Protein AF-A0A945P8B3-F1 (afdb_monomer)

Foldseek 3Di:
DDDDDDDPPPPPDPVVVVVVVVVVVLVVCCLVQVLVSLLVVLVVLLVVLVVLVVVLVVCVVVVNNVVRVVSVVSSVVSNVVSVVSNVVSVVSVVVSVVVVVVVVVVVVVVVVVVPDDCPPPPPVVVVVVVVVPDPVVVVVVVVVVVVVD

Structure (mmCIF, N/CA/C/O backbone):
data_AF-A0A945P8B3-F1
#
_entry.id   AF-A0A945P8B3-F1
#
loop_
_atom_site.group_PDB
_atom_site.id
_atom_site.type_symbol
_atom_site.label_atom_id
_atom_site.label_alt_id
_atom_site.label_comp_id
_atom_site.label_asym_id
_atom_site.label_entity_id
_atom_site.label_seq_id
_atom_site.pdbx_PDB_ins_code
_atom_site.Cartn_x
_atom_site.Cartn_y
_atom_site.Cartn_z
_atom_site.occupancy
_atom_site.B_iso_or_equiv
_atom_site.auth_seq_id
_atom_site.auth_comp_id
_atom_site.auth_asym_id
_atom_site.auth_atom_id
_atom_site.pdbx_PDB_model_n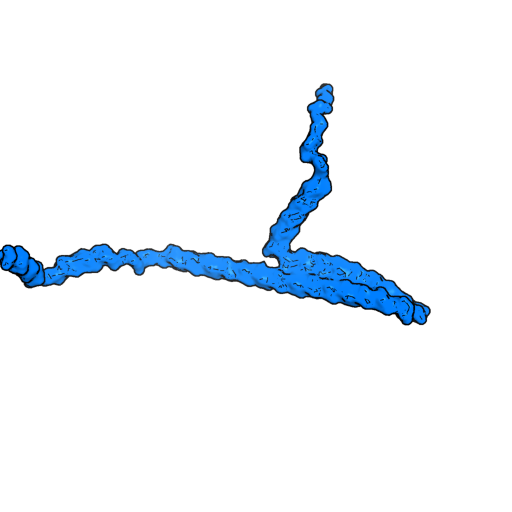um
ATOM 1 N N . THR A 1 1 ? -20.971 48.361 -0.307 1.00 46.47 1 THR A N 1
ATOM 2 C CA . THR A 1 1 ? -19.807 47.497 -0.592 1.00 46.47 1 THR A CA 1
ATOM 3 C C . THR A 1 1 ? -18.771 47.702 0.490 1.00 46.47 1 THR A C 1
ATOM 5 O O . THR A 1 1 ? -18.132 48.741 0.494 1.00 46.47 1 THR A O 1
ATOM 8 N N . ASN A 1 2 ? -18.682 46.798 1.469 1.00 43.25 2 ASN A N 1
ATOM 9 C CA . ASN A 1 2 ? -17.777 46.966 2.613 1.00 43.25 2 ASN A CA 1
ATOM 10 C C . ASN A 1 2 ? -16.413 46.304 2.300 1.00 43.25 2 ASN A C 1
ATOM 12 O O . ASN A 1 2 ? -16.415 45.148 1.864 1.00 43.25 2 ASN A O 1
ATOM 16 N N . PRO A 1 3 ? -15.268 46.992 2.464 1.00 58.81 3 PRO A N 1
ATOM 17 C CA . PRO A 1 3 ? -13.950 46.460 2.124 1.00 58.81 3 PRO A CA 1
ATOM 18 C C . PRO A 1 3 ? -13.426 45.513 3.216 1.00 58.81 3 PRO A C 1
ATOM 20 O O . PRO A 1 3 ? -13.601 45.752 4.409 1.00 58.81 3 PRO A O 1
ATOM 23 N N . LYS A 1 4 ? -12.792 44.407 2.807 1.00 54.59 4 LYS A N 1
ATOM 24 C CA . LYS A 1 4 ? -12.286 43.364 3.713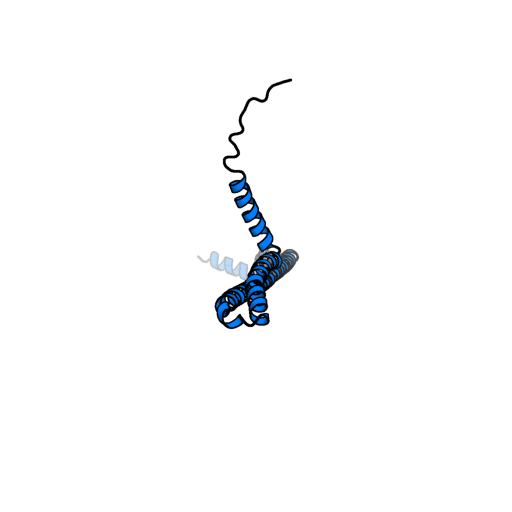 1.00 54.59 4 LYS A CA 1
ATOM 25 C C . LYS A 1 4 ? -11.043 43.839 4.474 1.00 54.59 4 LYS A C 1
ATOM 27 O O . LYS A 1 4 ? -9.948 43.870 3.922 1.00 54.59 4 LYS A O 1
ATOM 32 N N . THR A 1 5 ? -11.205 44.122 5.760 1.00 61.97 5 THR A N 1
ATOM 33 C CA . THR A 1 5 ? -10.132 44.370 6.729 1.00 61.97 5 THR A CA 1
ATOM 34 C C . THR A 1 5 ? -9.952 43.143 7.621 1.00 61.97 5 THR A C 1
ATOM 36 O O . THR A 1 5 ? -10.804 42.869 8.461 1.00 61.97 5 THR A O 1
ATOM 39 N N . ARG A 1 6 ? -8.859 42.391 7.410 1.00 62.84 6 ARG A N 1
ATOM 40 C CA . ARG A 1 6 ? -8.072 41.631 8.413 1.00 62.84 6 ARG A CA 1
ATOM 41 C C . ARG A 1 6 ? -7.349 40.468 7.736 1.00 62.84 6 ARG A C 1
ATOM 43 O O . ARG A 1 6 ? -7.960 39.482 7.330 1.00 62.84 6 ARG A O 1
ATOM 50 N N . GLU A 1 7 ? -6.029 40.578 7.652 1.00 55.62 7 GLU A N 1
ATOM 51 C CA . GLU A 1 7 ? -5.173 39.484 7.208 1.00 55.62 7 GLU A CA 1
ATOM 52 C C . GLU A 1 7 ? -5.248 38.312 8.197 1.00 55.62 7 GLU A C 1
ATOM 54 O O . GLU A 1 7 ? -4.960 38.438 9.392 1.00 55.62 7 GLU A O 1
ATOM 59 N N . SER A 1 8 ? -5.681 37.158 7.689 1.00 60.50 8 SER A N 1
ATOM 60 C CA . SER A 1 8 ? -5.791 35.906 8.431 1.00 60.50 8 SER A CA 1
ATOM 61 C C . SER A 1 8 ? -4.399 35.342 8.726 1.00 60.50 8 SER A C 1
ATOM 63 O O . SER A 1 8 ? -3.834 34.586 7.939 1.00 60.50 8 SER A O 1
ATOM 65 N N . ARG A 1 9 ? -3.869 35.655 9.909 1.00 61.69 9 ARG A N 1
ATOM 66 C CA . ARG A 1 9 ? -2.622 35.087 10.453 1.00 61.69 9 ARG A CA 1
ATOM 67 C C . ARG A 1 9 ? -2.778 33.663 11.026 1.00 61.69 9 ARG A C 1
ATOM 69 O O . ARG A 1 9 ? -2.023 33.287 11.914 1.00 61.69 9 ARG A O 1
ATOM 76 N N . LEU A 1 10 ? -3.758 32.875 10.564 1.00 64.81 10 LEU A N 1
ATOM 77 C CA . LEU A 1 10 ? -4.023 31.521 11.088 1.00 64.81 10 LEU A CA 1
ATOM 78 C C . LEU A 1 10 ? -3.397 30.383 10.259 1.00 64.81 10 LEU A C 1
ATOM 80 O O . LEU A 1 10 ? -3.404 29.234 10.688 1.00 64.81 10 LEU A O 1
ATOM 84 N N . PHE A 1 11 ? -2.798 30.674 9.102 1.00 49.03 11 PHE A N 1
ATOM 85 C CA . PHE A 1 11 ? -2.195 29.651 8.241 1.00 49.03 11 PHE A CA 1
ATOM 86 C C . PHE A 1 11 ? -0.693 29.863 8.084 1.00 49.03 11 PHE A C 1
ATOM 88 O O . PHE A 1 11 ? -0.203 30.161 7.002 1.00 49.03 11 PHE A O 1
ATOM 95 N N . THR A 1 12 ? 0.068 29.665 9.158 1.00 60.22 12 THR A N 1
ATOM 96 C CA . THR A 1 12 ? 1.539 29.741 9.089 1.00 60.22 12 THR A CA 1
ATOM 97 C C . THR A 1 12 ? 2.155 28.562 8.310 1.00 60.22 12 THR A C 1
ATOM 99 O O . THR A 1 12 ? 3.363 28.509 8.124 1.00 60.22 12 THR A O 1
ATOM 102 N N . SER A 1 13 ? 1.359 27.601 7.821 1.00 66.12 13 SER A N 1
ATOM 103 C CA . SER A 1 13 ? 1.716 26.707 6.700 1.00 66.12 13 SER A CA 1
ATOM 104 C C . SER A 1 13 ? 0.582 25.719 6.397 1.00 66.12 13 SER A C 1
ATOM 106 O O . SER A 1 13 ? 0.431 24.703 7.074 1.00 66.12 13 SER A O 1
ATOM 108 N N . ILE A 1 14 ? -0.175 25.971 5.324 1.00 76.12 14 ILE A N 1
ATOM 109 C CA . ILE A 1 14 ? -1.084 24.984 4.709 1.00 76.12 14 ILE A CA 1
ATOM 110 C C . ILE A 1 14 ? -0.418 23.599 4.528 1.00 76.12 14 ILE A C 1
ATOM 112 O O . ILE A 1 14 ? -1.023 22.611 4.946 1.00 76.12 14 ILE A O 1
ATOM 116 N N . PRO A 1 15 ? 0.826 23.474 4.011 1.00 75.12 15 PRO A N 1
ATOM 117 C CA . PRO A 1 15 ? 1.445 22.157 3.826 1.00 75.12 15 PRO A CA 1
ATOM 118 C C . PRO A 1 15 ? 1.649 21.385 5.138 1.00 75.12 15 PRO A C 1
ATOM 120 O O . PRO A 1 15 ? 1.387 20.186 5.192 1.00 75.12 15 PRO A O 1
ATOM 123 N N . LYS A 1 16 ? 2.021 22.069 6.227 1.00 77.88 16 LYS A N 1
ATOM 124 C CA . LYS A 1 16 ? 2.248 21.437 7.538 1.00 77.88 16 LYS A CA 1
ATOM 125 C C . LYS A 1 16 ? 0.950 20.970 8.199 1.00 77.88 16 LYS A C 1
ATOM 127 O O . LYS A 1 16 ? 0.938 19.986 8.939 1.00 77.88 16 LYS A O 1
ATOM 132 N N . PHE A 1 17 ? -0.154 21.667 7.933 1.00 77.56 17 PHE A N 1
ATOM 133 C CA . PHE A 1 17 ? -1.483 21.248 8.374 1.00 77.56 17 PHE A CA 1
ATOM 134 C C . PHE A 1 17 ? -1.967 20.001 7.618 1.00 77.56 17 PHE A C 1
ATOM 136 O O . PHE A 1 17 ? -2.489 19.067 8.235 1.00 77.56 17 PHE A O 1
ATOM 143 N N . ILE A 1 18 ? -1.740 19.957 6.301 1.00 82.50 18 ILE A N 1
ATOM 144 C CA . ILE A 1 18 ? -2.081 18.800 5.464 1.00 82.50 18 ILE A CA 1
ATOM 145 C C . ILE A 1 18 ? -1.273 17.572 5.900 1.00 82.50 18 ILE A C 1
ATOM 147 O O . ILE A 1 18 ? -1.862 16.519 6.116 1.00 82.50 18 ILE A O 1
ATOM 151 N N . GLU A 1 19 ? 0.035 17.705 6.128 1.00 85.75 19 GLU A N 1
ATOM 152 C CA . GLU A 1 19 ? 0.908 16.603 6.564 1.00 85.75 19 GLU A CA 1
ATOM 153 C C . GLU A 1 19 ? 0.419 15.929 7.861 1.00 85.75 19 GLU A C 1
ATOM 155 O O . GLU A 1 19 ? 0.274 14.705 7.931 1.00 85.75 19 GLU A O 1
ATOM 160 N N . ARG A 1 20 ? 0.093 16.724 8.887 1.00 83.25 20 ARG A N 1
ATOM 161 C CA . ARG A 1 20 ? -0.425 16.216 10.172 1.00 83.25 20 ARG A CA 1
ATOM 162 C C . ARG A 1 20 ? -1.797 15.550 10.041 1.00 83.25 20 ARG A C 1
ATOM 164 O O . ARG A 1 20 ? -2.077 14.550 10.703 1.00 83.25 20 ARG A O 1
ATOM 171 N N . SER A 1 21 ? -2.654 16.094 9.183 1.00 85.12 21 SER A N 1
ATOM 172 C CA . SER A 1 21 ? -3.999 15.556 8.958 1.00 85.12 21 SER A CA 1
ATOM 173 C C . SER A 1 21 ? -3.942 14.243 8.173 1.00 85.12 21 SER A C 1
ATOM 175 O O . SER A 1 21 ? -4.578 13.260 8.555 1.00 85.12 21 SER A O 1
ATOM 177 N N . VAL A 1 22 ? -3.113 14.192 7.126 1.00 85.56 22 VAL A N 1
ATOM 178 C CA . VAL A 1 22 ? -2.889 13.002 6.295 1.00 85.56 22 VAL A CA 1
ATOM 179 C C . VAL A 1 22 ? -2.271 11.871 7.109 1.00 85.56 22 VAL A C 1
ATOM 181 O O . VAL A 1 22 ? -2.757 10.748 7.029 1.00 85.56 22 VAL A O 1
ATOM 184 N N . THR A 1 23 ? -1.258 12.144 7.935 1.00 84.31 23 THR A N 1
ATOM 185 C CA . THR A 1 23 ? -0.642 11.119 8.799 1.00 84.31 23 THR A CA 1
ATOM 186 C C . THR A 1 23 ? -1.633 10.546 9.813 1.00 84.31 23 THR A C 1
ATOM 188 O O . THR A 1 23 ? -1.669 9.332 10.016 1.00 84.31 23 THR A O 1
ATOM 191 N N . THR A 1 24 ? -2.495 11.385 10.396 1.00 83.81 24 THR A N 1
ATOM 192 C CA . THR A 1 24 ? -3.558 10.937 11.313 1.00 83.81 24 THR A CA 1
ATOM 193 C C . THR A 1 24 ? -4.578 10.045 10.600 1.00 83.81 24 THR A C 1
ATOM 195 O O . THR A 1 24 ? -4.927 8.975 11.104 1.00 83.81 24 THR A O 1
ATOM 198 N N . LEU A 1 25 ? -5.011 10.443 9.399 1.00 82.38 25 LEU A N 1
ATOM 199 C CA . LEU A 1 25 ? -5.939 9.665 8.581 1.00 82.38 25 LE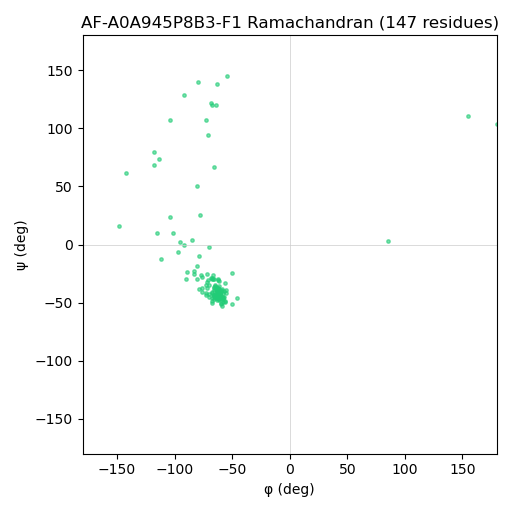U A CA 1
ATOM 200 C C . LEU A 1 25 ? -5.328 8.324 8.154 1.00 82.38 25 LEU A C 1
ATOM 202 O O . LEU A 1 25 ? -5.975 7.289 8.293 1.00 82.38 25 LEU A O 1
ATOM 206 N N . LEU A 1 26 ? -4.072 8.329 7.696 1.00 82.12 26 LEU A N 1
ATOM 207 C CA . LEU A 1 26 ? -3.320 7.123 7.339 1.00 82.12 26 LEU A CA 1
ATOM 208 C C . LEU A 1 26 ? -3.211 6.166 8.521 1.00 82.12 26 LEU A C 1
ATOM 210 O O . LEU A 1 26 ? -3.404 4.969 8.342 1.00 82.12 26 LEU A O 1
ATOM 214 N N . ARG A 1 27 ? -2.952 6.678 9.728 1.00 82.06 27 ARG A N 1
ATOM 215 C CA . ARG A 1 27 ? -2.842 5.859 10.940 1.00 82.06 27 ARG A CA 1
ATOM 216 C C . ARG A 1 27 ? -4.165 5.191 11.306 1.00 82.06 27 ARG A C 1
ATOM 218 O O . ARG A 1 27 ? -4.178 3.993 11.580 1.00 82.06 27 ARG A O 1
ATOM 225 N N . MET A 1 28 ? -5.272 5.937 11.269 1.00 82.44 28 MET A N 1
ATOM 226 C CA . MET A 1 28 ? -6.605 5.357 11.465 1.00 82.44 28 MET A CA 1
ATOM 227 C C . MET A 1 28 ? -6.922 4.329 10.378 1.00 82.44 28 MET A C 1
ATOM 229 O O . MET A 1 28 ? -7.335 3.213 10.681 1.00 82.44 28 MET A O 1
ATOM 233 N N . TYR A 1 29 ? -6.689 4.665 9.111 1.00 79.12 29 TYR A N 1
ATOM 234 C CA . TYR A 1 29 ? -7.012 3.776 8.001 1.00 79.12 29 TYR A CA 1
ATOM 235 C C . TYR A 1 29 ? -6.161 2.499 8.010 1.00 79.12 29 TYR A C 1
ATOM 237 O O . TYR A 1 29 ? -6.694 1.415 7.791 1.00 79.12 29 TYR A O 1
ATOM 245 N N . ALA A 1 30 ? -4.874 2.594 8.353 1.00 79.81 30 ALA A N 1
ATOM 246 C CA . ALA A 1 30 ? -3.996 1.443 8.550 1.00 79.81 30 ALA A CA 1
ATOM 247 C C . ALA A 1 30 ? -4.474 0.530 9.688 1.00 79.81 30 ALA A C 1
ATOM 249 O O . ALA A 1 30 ? -4.289 -0.678 9.612 1.00 79.81 30 ALA A O 1
ATOM 250 N N . MET A 1 31 ? -5.127 1.075 10.717 1.00 77.06 31 MET A N 1
ATOM 251 C CA . MET A 1 31 ? -5.682 0.271 11.806 1.00 77.06 31 MET A CA 1
ATOM 252 C C . MET A 1 31 ? -6.934 -0.515 11.386 1.00 77.06 31 MET A C 1
ATOM 254 O O . MET A 1 31 ? -7.120 -1.644 11.836 1.00 77.06 31 MET A O 1
ATOM 258 N N . TYR A 1 32 ? -7.771 0.049 10.509 1.00 76.00 32 TYR A N 1
ATOM 259 C CA . TYR A 1 32 ? -9.005 -0.599 10.041 1.00 76.00 32 TYR A CA 1
ATOM 260 C C . TYR A 1 32 ? -8.824 -1.455 8.780 1.00 76.00 32 TYR A C 1
ATOM 262 O O . TYR A 1 32 ? -9.565 -2.415 8.577 1.00 76.00 32 TYR A O 1
ATOM 270 N N . ARG A 1 33 ? -7.879 -1.103 7.904 1.00 82.56 33 ARG A N 1
ATOM 271 C CA . ARG A 1 33 ? -7.612 -1.767 6.616 1.00 82.56 33 ARG A CA 1
ATOM 272 C C . ARG A 1 33 ? -6.100 -1.812 6.337 1.00 82.56 33 ARG A C 1
ATOM 274 O O . ARG A 1 33 ? -5.653 -1.245 5.334 1.00 82.56 33 ARG A O 1
ATOM 281 N N . PRO A 1 34 ? -5.309 -2.486 7.193 1.00 83.31 34 PRO A N 1
ATOM 282 C CA . PRO A 1 34 ? -3.852 -2.550 7.059 1.00 83.31 34 PRO A CA 1
ATOM 283 C C . PRO A 1 34 ? -3.416 -3.071 5.688 1.00 83.31 34 PRO A C 1
ATOM 285 O O . PRO A 1 34 ? -2.547 -2.456 5.069 1.00 83.31 34 PRO A O 1
ATOM 288 N N . LEU A 1 35 ? -4.080 -4.111 5.158 1.00 86.38 35 LEU A N 1
ATOM 289 C CA . LEU A 1 35 ? -3.755 -4.689 3.852 1.00 86.38 35 LEU A CA 1
ATOM 290 C C . LEU A 1 35 ? -3.659 -3.616 2.767 1.00 86.38 35 LEU A C 1
ATOM 292 O O . LEU A 1 35 ? -2.649 -3.514 2.086 1.00 86.38 35 LEU A O 1
ATOM 296 N N . ARG A 1 36 ? -4.672 -2.751 2.640 1.00 87.75 36 ARG A N 1
ATOM 297 C CA . ARG A 1 36 ? -4.723 -1.750 1.563 1.00 87.75 36 ARG A CA 1
ATOM 298 C C . ARG A 1 36 ? -3.569 -0.755 1.624 1.00 87.75 36 ARG A C 1
ATOM 300 O O . ARG A 1 36 ? -3.073 -0.373 0.574 1.00 87.75 36 ARG A O 1
ATOM 307 N N . VAL A 1 37 ? -3.146 -0.339 2.818 1.00 87.50 37 VAL A N 1
ATOM 308 C CA . VAL A 1 37 ? -2.055 0.637 2.979 1.00 87.50 37 VAL A CA 1
ATOM 309 C C . VAL A 1 37 ? -0.729 0.032 2.535 1.00 87.50 37 VAL A C 1
ATOM 311 O O . VAL A 1 37 ? -0.032 0.608 1.700 1.00 87.50 37 VAL A O 1
ATOM 314 N N . PHE A 1 38 ? -0.407 -1.155 3.043 1.00 88.94 38 PHE A N 1
ATOM 315 C CA . PHE A 1 38 ? 0.834 -1.842 2.702 1.00 88.94 38 PHE A CA 1
ATOM 316 C C . PHE A 1 38 ? 0.847 -2.347 1.256 1.00 88.94 38 PHE A C 1
ATOM 318 O O . PHE A 1 38 ? 1.889 -2.266 0.614 1.00 88.94 38 PHE A O 1
ATOM 325 N N . LEU A 1 39 ? -0.298 -2.779 0.710 1.00 90.56 39 LEU A N 1
ATOM 326 C CA . LEU A 1 39 ? -0.436 -3.091 -0.717 1.00 90.56 39 LEU A CA 1
ATOM 327 C C . LEU A 1 39 ? -0.082 -1.875 -1.578 1.00 90.56 39 LEU A C 1
ATOM 329 O O . LEU A 1 39 ? 0.644 -2.016 -2.553 1.00 90.56 39 LEU A O 1
ATOM 333 N N . LEU A 1 40 ? -0.571 -0.682 -1.227 1.00 91.62 40 LEU A N 1
ATOM 334 C CA . LEU A 1 40 ? -0.345 0.531 -2.018 1.00 91.62 40 LEU A CA 1
ATOM 335 C C . LEU A 1 40 ? 1.136 0.936 -2.004 1.00 91.62 40 LEU A C 1
ATOM 337 O O . LEU A 1 40 ? 1.704 1.235 -3.052 1.00 91.62 40 LEU A O 1
ATOM 341 N N . ILE A 1 41 ? 1.776 0.873 -0.833 1.00 90.94 41 ILE A N 1
ATOM 342 C CA . ILE A 1 41 ? 3.209 1.164 -0.672 1.00 90.94 41 ILE A CA 1
ATOM 343 C C . ILE A 1 41 ? 4.064 0.104 -1.382 1.00 90.94 41 ILE A C 1
ATOM 345 O O . ILE A 1 41 ? 4.958 0.451 -2.152 1.00 90.94 41 ILE A O 1
ATOM 349 N N . GLY A 1 42 ? 3.772 -1.181 -1.164 1.00 93.25 42 GLY A N 1
ATOM 350 C CA . GLY A 1 42 ? 4.483 -2.296 -1.790 1.00 93.25 42 GLY A CA 1
ATOM 351 C C . GLY A 1 42 ? 4.353 -2.283 -3.311 1.00 93.25 42 GLY A C 1
ATOM 352 O O . GLY A 1 42 ? 5.341 -2.507 -4.014 1.00 93.25 42 GLY A O 1
ATOM 353 N N . LEU A 1 43 ? 3.168 -1.946 -3.830 1.00 94.31 43 LEU A N 1
ATOM 354 C CA . LEU A 1 43 ? 2.925 -1.787 -5.262 1.00 94.31 43 LEU A CA 1
ATOM 355 C C . LEU A 1 43 ? 3.719 -0.610 -5.826 1.00 94.31 43 LEU A C 1
ATOM 357 O O . LEU A 1 43 ? 4.394 -0.776 -6.837 1.00 94.31 43 LEU A O 1
ATOM 361 N N . ALA A 1 44 ? 3.692 0.550 -5.164 1.00 94.75 44 ALA A N 1
ATOM 362 C CA . ALA A 1 44 ? 4.471 1.712 -5.584 1.00 94.75 44 ALA A CA 1
ATOM 363 C C . ALA A 1 44 ? 5.974 1.389 -5.636 1.00 94.75 44 ALA A C 1
ATOM 365 O O . ALA A 1 44 ? 6.623 1.646 -6.648 1.00 94.75 44 ALA A O 1
ATOM 366 N N . MET A 1 45 ? 6.517 0.748 -4.596 1.00 92.88 45 MET A N 1
ATOM 367 C CA . MET A 1 45 ? 7.914 0.297 -4.577 1.00 92.88 45 MET A CA 1
ATOM 368 C C . MET A 1 45 ? 8.223 -0.724 -5.669 1.00 92.88 45 MET A C 1
ATOM 370 O O . MET A 1 45 ? 9.262 -0.622 -6.317 1.00 92.88 45 MET A O 1
ATOM 374 N N . SER A 1 46 ? 7.322 -1.678 -5.909 1.00 94.00 46 SER A N 1
ATOM 375 C CA . SER A 1 46 ? 7.514 -2.694 -6.946 1.00 94.00 46 SER A CA 1
ATOM 376 C C . SER A 1 46 ? 7.522 -2.069 -8.341 1.00 94.00 46 SER A C 1
ATOM 378 O O . SER A 1 46 ? 8.404 -2.370 -9.138 1.00 94.00 46 SER A O 1
ATOM 380 N N . LEU A 1 47 ? 6.605 -1.137 -8.621 1.00 95.50 47 LEU A N 1
ATOM 381 C CA . LEU A 1 47 ? 6.571 -0.391 -9.883 1.00 95.50 47 LEU A CA 1
ATOM 382 C C . LEU A 1 47 ? 7.853 0.423 -10.101 1.00 95.50 47 LEU A C 1
ATOM 384 O O . LEU A 1 47 ? 8.406 0.410 -11.200 1.00 95.50 47 LEU A O 1
ATOM 388 N N . ILE A 1 48 ? 8.367 1.073 -9.053 1.00 95.31 48 ILE A N 1
ATOM 389 C CA . ILE A 1 48 ? 9.654 1.783 -9.116 1.00 95.31 48 ILE A CA 1
ATOM 390 C C . ILE A 1 48 ? 10.805 0.795 -9.364 1.00 95.31 48 ILE A C 1
ATOM 392 O O . ILE A 1 48 ? 11.697 1.091 -10.156 1.00 95.31 48 ILE A O 1
ATOM 396 N N . GLY A 1 49 ? 10.775 -0.392 -8.749 1.00 92.94 49 GLY A N 1
ATOM 397 C CA . GLY A 1 49 ? 11.764 -1.457 -8.952 1.00 92.94 49 GLY A CA 1
ATOM 398 C C . GLY A 1 49 ? 11.753 -2.059 -10.360 1.00 92.94 49 GLY A C 1
ATOM 399 O O . GLY A 1 49 ? 12.805 -2.446 -10.868 1.00 92.94 49 GLY A O 1
ATOM 400 N N . PHE A 1 50 ? 10.602 -2.069 -11.034 1.00 94.12 50 PHE A N 1
ATOM 401 C CA . PHE A 1 50 ? 10.503 -2.512 -12.426 1.00 94.12 50 PHE A CA 1
ATOM 402 C C . PHE A 1 50 ? 11.207 -1.572 -13.411 1.00 94.12 50 PHE A C 1
ATOM 404 O O . PHE A 1 50 ? 11.700 -2.045 -14.433 1.00 94.12 50 PHE A O 1
ATOM 411 N N . ALA A 1 51 ? 11.316 -0.272 -13.122 1.00 94.06 51 ALA A N 1
ATOM 412 C CA . ALA A 1 51 ? 11.960 0.688 -14.023 1.00 94.06 51 ALA A CA 1
ATOM 413 C C . ALA A 1 51 ? 13.437 0.349 -14.353 1.00 94.06 51 ALA A C 1
ATOM 415 O O . ALA A 1 51 ? 13.772 0.249 -15.538 1.00 94.06 51 ALA A O 1
ATOM 416 N N . PRO A 1 52 ? 14.340 0.122 -13.375 1.00 91.88 52 PRO A N 1
ATOM 417 C CA . PRO A 1 52 ? 15.721 -0.265 -13.666 1.00 91.88 52 PRO A CA 1
ATOM 418 C C . PRO A 1 52 ? 15.838 -1.670 -14.278 1.00 91.88 52 PRO A C 1
ATOM 420 O O . PRO A 1 52 ? 16.733 -1.891 -15.091 1.00 91.88 52 PRO A O 1
ATOM 423 N N . ILE A 1 53 ? 14.920 -2.593 -13.965 1.00 91.44 53 ILE A N 1
ATOM 424 C CA . ILE A 1 53 ? 14.875 -3.928 -14.590 1.00 91.44 53 ILE A CA 1
ATOM 425 C C . ILE A 1 53 ? 14.497 -3.817 -16.068 1.00 91.44 53 ILE A C 1
ATOM 427 O O . ILE A 1 53 ? 15.155 -4.415 -16.914 1.00 91.44 53 ILE A O 1
ATOM 431 N N . GLY A 1 54 ? 13.474 -3.024 -16.396 1.00 91.94 54 GLY A N 1
ATOM 432 C CA . GLY A 1 54 ? 13.065 -2.777 -17.778 1.00 91.94 54 GLY A CA 1
ATOM 433 C C . GLY A 1 54 ? 14.181 -2.120 -18.588 1.00 91.94 54 GLY A C 1
ATOM 434 O O . GLY A 1 54 ? 14.461 -2.543 -19.709 1.00 91.94 54 GLY A O 1
ATOM 435 N N . ARG A 1 55 ? 14.891 -1.156 -17.984 1.00 90.31 55 ARG A N 1
ATOM 436 C CA . ARG A 1 55 ? 16.100 -0.571 -18.579 1.00 90.31 55 ARG A CA 1
ATOM 437 C C . ARG A 1 55 ? 17.165 -1.637 -18.855 1.00 90.31 55 ARG A C 1
ATOM 439 O O . ARG A 1 55 ? 17.692 -1.671 -19.961 1.00 90.31 55 ARG A O 1
ATOM 446 N N . PHE A 1 56 ? 17.485 -2.492 -17.881 1.00 90.75 56 PHE A N 1
ATOM 447 C CA . PHE A 1 56 ? 18.447 -3.582 -18.074 1.00 90.75 56 PHE A CA 1
ATOM 448 C C . PHE A 1 56 ? 18.033 -4.504 -19.224 1.00 90.75 56 PHE A C 1
ATOM 450 O O . PHE A 1 56 ? 18.859 -4.838 -20.069 1.00 90.75 56 PHE A O 1
ATOM 457 N N . LEU A 1 57 ? 16.752 -4.877 -19.279 1.00 88.94 57 LEU A N 1
ATOM 458 C CA . LEU A 1 57 ? 16.227 -5.792 -20.286 1.00 88.94 57 LEU A CA 1
ATOM 459 C C . LEU A 1 57 ? 16.364 -5.217 -21.702 1.00 88.94 57 LEU A C 1
ATOM 461 O O . LEU A 1 57 ? 16.753 -5.940 -22.614 1.00 88.94 57 LEU A O 1
ATOM 465 N N . PHE A 1 58 ? 16.140 -3.910 -21.866 1.00 91.19 58 PHE A N 1
ATOM 466 C CA . PHE A 1 58 ? 16.380 -3.214 -23.131 1.00 91.19 58 PHE A CA 1
ATOM 467 C C . PHE A 1 58 ? 17.849 -3.318 -23.579 1.00 91.19 58 PHE A C 1
ATOM 469 O O . PHE A 1 58 ? 18.113 -3.767 -24.692 1.00 91.19 58 PHE A O 1
ATOM 476 N N . PHE A 1 59 ? 18.806 -2.990 -22.700 1.00 88.12 59 PHE A N 1
ATOM 477 C CA . PHE A 1 59 ? 20.242 -3.073 -23.018 1.00 88.12 59 PHE A CA 1
ATOM 478 C C . PHE A 1 59 ? 20.739 -4.508 -23.225 1.00 88.12 59 PHE A C 1
ATOM 480 O O . PHE A 1 59 ? 21.674 -4.751 -23.988 1.00 88.12 59 PHE A O 1
ATOM 487 N N . TYR A 1 60 ? 20.115 -5.473 -22.550 1.00 88.31 60 TYR A N 1
ATOM 488 C CA . TYR A 1 60 ? 20.400 -6.887 -22.747 1.00 88.31 60 TYR A CA 1
ATOM 489 C C . TYR A 1 60 ? 20.000 -7.342 -24.156 1.00 88.31 60 TYR A C 1
ATOM 491 O O . TYR A 1 60 ? 20.783 -8.016 -24.823 1.00 88.31 60 TYR A O 1
ATOM 499 N N . MET A 1 61 ? 18.828 -6.917 -24.644 1.00 88.50 61 MET A N 1
ATOM 500 C CA . MET A 1 61 ? 18.359 -7.238 -25.998 1.00 88.50 61 MET A CA 1
ATOM 501 C C . MET A 1 61 ? 19.203 -6.579 -27.100 1.00 88.50 61 MET A C 1
ATOM 503 O O . MET A 1 61 ? 19.327 -7.150 -28.180 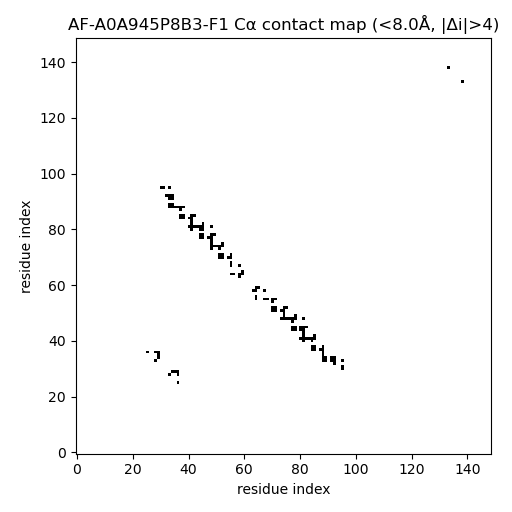1.00 88.50 61 MET A O 1
ATOM 507 N N . THR A 1 62 ? 19.813 -5.418 -26.841 1.00 88.75 62 THR A N 1
ATOM 508 C CA . THR A 1 62 ? 20.714 -4.737 -27.791 1.00 88.75 62 THR A CA 1
ATOM 509 C C . THR A 1 62 ? 22.167 -5.228 -27.734 1.00 88.75 62 THR A C 1
ATOM 511 O O . THR A 1 62 ? 23.011 -4.692 -28.446 1.00 88.75 62 THR A O 1
ATOM 514 N N . GLY A 1 63 ? 22.482 -6.243 -26.918 1.00 82.06 63 GLY A N 1
ATOM 515 C CA . GLY A 1 63 ? 23.822 -6.840 -26.832 1.00 82.06 63 GLY A CA 1
ATOM 516 C C . GLY A 1 63 ? 24.803 -6.138 -25.878 1.00 82.06 63 GLY A C 1
ATOM 517 O O . GLY A 1 63 ? 25.935 -6.591 -25.736 1.00 82.06 63 GLY A O 1
ATOM 518 N N . GLU A 1 64 ? 24.378 -5.091 -25.161 1.00 80.31 64 GLU A N 1
ATOM 519 C CA . GLU A 1 64 ? 25.193 -4.312 -24.203 1.00 80.31 64 GLU A CA 1
ATOM 520 C C . GLU A 1 64 ? 24.875 -4.645 -22.727 1.00 80.31 64 GLU A C 1
ATOM 522 O O . GLU A 1 64 ? 25.098 -3.852 -21.803 1.00 80.31 64 GLU A O 1
ATOM 527 N N . GLY A 1 65 ? 24.341 -5.843 -22.472 1.00 72.38 65 GLY A N 1
ATOM 528 C CA . GLY A 1 65 ? 23.857 -6.245 -21.146 1.00 72.38 65 GLY A CA 1
ATOM 529 C C . GLY A 1 65 ? 24.935 -6.286 -20.052 1.00 72.38 65 GLY A C 1
ATOM 530 O O . GLY A 1 65 ? 24.638 -6.016 -18.887 1.00 72.38 65 GLY A O 1
ATOM 531 N N . ALA A 1 66 ? 26.194 -6.564 -20.409 1.00 76.12 66 ALA A N 1
ATOM 532 C CA . ALA A 1 66 ? 27.290 -6.729 -19.448 1.00 76.12 66 ALA A CA 1
ATOM 533 C C . ALA A 1 66 ? 27.585 -5.456 -18.625 1.00 76.12 66 ALA A C 1
ATOM 535 O O . ALA A 1 66 ? 27.960 -5.556 -17.459 1.00 76.12 66 ALA A O 1
ATOM 536 N N . GLY A 1 67 ? 27.357 -4.263 -19.189 1.00 81.56 67 GLY A N 1
ATOM 537 C CA . GLY A 1 67 ? 27.606 -2.988 -18.503 1.00 81.56 67 GLY A CA 1
ATOM 538 C C . GLY A 1 67 ? 26.522 -2.572 -17.503 1.00 81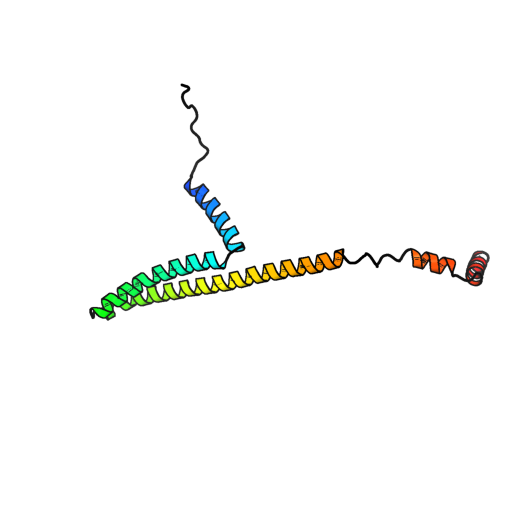.56 67 GLY A C 1
ATOM 539 O O . GLY A 1 67 ? 26.716 -1.626 -16.743 1.00 81.56 67 GLY A O 1
ATOM 540 N N . HIS A 1 68 ? 25.376 -3.260 -17.476 1.00 83.12 68 HIS A N 1
ATOM 541 C CA . HIS A 1 68 ? 24.173 -2.772 -16.795 1.00 83.12 68 HIS A CA 1
ATOM 542 C C . HIS A 1 68 ? 23.724 -3.632 -15.604 1.00 83.12 68 HIS A C 1
ATOM 544 O O . HIS A 1 68 ? 22.663 -3.378 -15.030 1.00 83.12 68 HIS A O 1
ATOM 550 N N . ILE A 1 69 ? 24.535 -4.600 -15.167 1.00 86.38 69 ILE A N 1
ATOM 551 C CA . ILE A 1 69 ? 24.197 -5.536 -14.077 1.00 86.38 69 ILE A CA 1
ATOM 552 C C . ILE A 1 69 ? 23.833 -4.801 -12.771 1.00 86.38 69 ILE A C 1
ATOM 554 O O . ILE A 1 69 ? 22.928 -5.226 -12.058 1.00 86.38 69 ILE A O 1
ATOM 558 N N . GLN A 1 70 ? 24.443 -3.646 -12.477 1.00 89.12 70 GLN A N 1
ATOM 559 C CA . GLN A 1 70 ? 24.096 -2.845 -11.292 1.00 89.12 70 GLN A CA 1
ATOM 560 C C . GLN A 1 70 ? 22.621 -2.413 -11.277 1.00 89.12 70 GLN A C 1
ATOM 562 O O . GLN A 1 70 ? 21.984 -2.419 -10.224 1.00 89.12 70 GLN A O 1
ATOM 567 N N . SER A 1 71 ? 22.057 -2.060 -12.437 1.00 89.69 71 SER A N 1
ATOM 568 C CA . SER A 1 71 ? 20.638 -1.696 -12.526 1.00 89.69 71 SER A CA 1
ATOM 569 C C . SER A 1 71 ? 19.730 -2.885 -12.203 1.00 89.69 71 SER A C 1
ATOM 571 O O . SER A 1 71 ? 18.725 -2.714 -11.515 1.00 89.69 71 SER A O 1
ATOM 573 N N . LEU A 1 72 ? 20.141 -4.098 -12.582 1.00 90.12 72 LEU A N 1
ATOM 574 C CA . LEU A 1 72 ? 19.441 -5.327 -12.228 1.00 90.12 72 LEU A CA 1
ATOM 575 C C . LEU A 1 72 ? 19.513 -5.610 -10.721 1.00 90.12 72 LEU A C 1
ATOM 577 O O . LEU A 1 72 ? 18.503 -5.981 -10.131 1.00 90.12 72 LEU A O 1
ATOM 581 N N . VAL A 1 73 ? 20.666 -5.380 -10.084 1.00 92.94 73 VAL A N 1
ATOM 582 C CA . VAL A 1 73 ? 20.826 -5.547 -8.628 1.00 92.94 73 VAL A CA 1
ATOM 583 C C . VAL A 1 73 ? 19.937 -4.566 -7.861 1.00 92.94 73 VAL A C 1
ATOM 585 O O . VAL A 1 73 ? 19.206 -4.980 -6.963 1.00 92.94 73 VAL A O 1
ATOM 588 N N . ILE A 1 74 ? 19.948 -3.280 -8.234 1.00 93.19 74 ILE A N 1
ATOM 589 C CA . ILE A 1 74 ? 19.102 -2.255 -7.598 1.00 93.19 74 ILE A CA 1
ATOM 590 C C . ILE A 1 74 ? 17.619 -2.574 -7.818 1.00 93.19 74 ILE A C 1
ATOM 592 O O . ILE A 1 74 ? 16.832 -2.525 -6.875 1.00 93.19 74 ILE A O 1
ATOM 596 N N . GLY A 1 75 ? 17.239 -2.938 -9.044 1.00 93.94 75 GLY A N 1
ATOM 597 C CA . GLY A 1 75 ? 15.868 -3.318 -9.371 1.00 93.94 75 GLY A CA 1
ATOM 598 C C . GLY A 1 75 ? 15.391 -4.547 -8.603 1.00 93.94 75 GLY A C 1
ATOM 599 O O . GLY A 1 75 ? 14.315 -4.520 -8.008 1.00 93.94 75 GLY A O 1
ATOM 600 N N . GLY A 1 76 ? 16.216 -5.593 -8.542 1.00 93.88 76 GLY A N 1
ATOM 601 C CA . GLY A 1 76 ? 15.939 -6.804 -7.774 1.00 93.88 76 GLY A CA 1
ATOM 602 C C . GLY A 1 76 ? 15.797 -6.524 -6.278 1.00 93.88 76 GLY A C 1
ATOM 603 O O . GLY A 1 76 ? 14.829 -6.968 -5.664 1.00 93.88 76 GLY A O 1
ATOM 604 N N . ALA A 1 77 ? 16.697 -5.726 -5.696 1.00 95.50 77 ALA A N 1
ATOM 605 C CA . ALA A 1 77 ? 16.603 -5.318 -4.296 1.00 95.50 77 ALA A CA 1
ATOM 606 C C . ALA A 1 77 ? 15.310 -4.533 -4.011 1.00 95.50 77 ALA A C 1
ATOM 608 O O . ALA A 1 77 ? 14.630 -4.810 -3.021 1.00 95.50 77 ALA A O 1
ATOM 609 N N . LEU A 1 78 ? 14.926 -3.600 -4.892 1.00 94.69 78 LEU A N 1
ATOM 610 C CA . LEU A 1 78 ? 13.664 -2.863 -4.765 1.00 94.69 78 LEU A CA 1
ATOM 611 C C . LEU A 1 78 ? 12.443 -3.782 -4.862 1.00 94.69 78 LEU A C 1
ATOM 613 O O . LEU A 1 78 ? 11.521 -3.631 -4.061 1.00 94.69 78 LEU A O 1
ATOM 617 N N . LEU A 1 79 ? 12.435 -4.739 -5.796 1.00 95.56 79 LEU A N 1
ATOM 618 C CA . LEU A 1 79 ? 11.349 -5.716 -5.905 1.00 95.56 79 LEU A CA 1
ATOM 619 C C . LEU A 1 79 ? 11.244 -6.592 -4.653 1.00 95.56 79 LEU A C 1
ATOM 621 O O . LEU A 1 79 ? 10.137 -6.807 -4.162 1.00 95.56 79 LEU A O 1
ATOM 625 N N . ILE A 1 80 ? 12.372 -7.049 -4.100 1.00 96.38 80 ILE A N 1
ATOM 626 C CA . ILE A 1 80 ? 12.389 -7.824 -2.852 1.00 96.38 80 ILE A CA 1
ATOM 627 C C . ILE A 1 80 ? 11.814 -6.990 -1.707 1.00 96.38 80 ILE A C 1
ATOM 629 O O . ILE A 1 80 ? 10.939 -7.469 -0.990 1.00 96.38 80 ILE A O 1
ATOM 633 N N . MET A 1 81 ? 12.237 -5.734 -1.547 1.00 95.88 81 MET A N 1
ATOM 634 C CA . MET A 1 81 ? 11.678 -4.865 -0.506 1.00 95.88 81 MET A CA 1
ATOM 635 C C . MET A 1 81 ? 10.182 -4.578 -0.724 1.00 95.88 81 MET A C 1
ATOM 637 O O . MET A 1 81 ? 9.416 -4.527 0.243 1.00 95.88 81 MET A O 1
ATOM 641 N N . GLY A 1 82 ? 9.743 -4.425 -1.977 1.00 94.81 82 GLY A N 1
ATOM 642 C CA . GLY A 1 82 ? 8.328 -4.303 -2.329 1.00 94.81 82 GLY A CA 1
ATOM 643 C C . GLY A 1 82 ? 7.542 -5.534 -1.882 1.00 94.81 82 GLY A C 1
ATOM 644 O O . GLY A 1 82 ? 6.562 -5.406 -1.149 1.00 94.81 82 GLY A O 1
ATOM 645 N N . LEU A 1 83 ? 8.028 -6.730 -2.224 1.00 94.25 83 LEU A N 1
ATOM 646 C CA . LEU A 1 83 ? 7.441 -8.006 -1.815 1.00 94.25 83 LEU A CA 1
ATOM 647 C C . LEU A 1 83 ? 7.419 -8.186 -0.289 1.00 94.25 83 LEU A C 1
ATOM 649 O O . LEU A 1 83 ? 6.405 -8.608 0.263 1.00 94.25 83 LEU A O 1
ATOM 653 N N . MET A 1 84 ? 8.490 -7.822 0.417 1.00 95.88 84 MET A N 1
ATOM 654 C CA . MET A 1 84 ? 8.509 -7.849 1.886 1.00 95.88 84 MET A CA 1
ATOM 655 C C . MET A 1 84 ? 7.432 -6.934 2.476 1.00 95.88 84 MET A C 1
ATOM 657 O O . MET A 1 84 ? 6.747 -7.310 3.425 1.00 95.88 84 MET A O 1
ATOM 661 N N . THR A 1 85 ? 7.219 -5.764 1.872 1.00 94.06 85 THR A N 1
ATOM 662 C CA . THR A 1 85 ? 6.141 -4.848 2.271 1.00 94.06 85 THR A CA 1
ATOM 663 C C . THR A 1 85 ? 4.760 -5.481 2.068 1.00 94.06 85 THR A C 1
ATOM 665 O O . THR A 1 85 ? 3.907 -5.376 2.951 1.00 94.06 85 THR A O 1
ATOM 668 N N . PHE A 1 86 ? 4.545 -6.199 0.957 1.00 92.62 86 PHE A N 1
ATOM 669 C CA . PHE A 1 86 ? 3.320 -6.978 0.722 1.00 92.62 86 PHE A CA 1
ATOM 670 C C . PHE A 1 86 ? 3.085 -8.028 1.819 1.00 92.62 86 PHE A C 1
ATOM 672 O O . PHE A 1 86 ? 1.974 -8.131 2.344 1.00 92.62 86 PHE A O 1
ATOM 679 N N . LEU A 1 87 ? 4.128 -8.774 2.197 1.00 94.38 87 LEU A N 1
ATOM 680 C CA . LEU A 1 87 ? 4.053 -9.789 3.252 1.00 94.38 87 LEU A CA 1
ATOM 681 C C . LEU A 1 87 ? 3.699 -9.175 4.609 1.00 94.38 87 LEU A C 1
ATOM 683 O O . LEU A 1 87 ? 2.788 -9.658 5.281 1.00 94.38 87 LEU A O 1
ATOM 687 N N . VAL A 1 88 ? 4.354 -8.074 4.987 1.00 93.25 88 VAL A N 1
ATOM 688 C CA . VAL A 1 88 ? 4.021 -7.326 6.211 1.00 93.25 88 VAL A CA 1
ATOM 689 C C . VAL A 1 88 ? 2.569 -6.848 6.178 1.00 93.25 88 VAL A C 1
ATOM 691 O O . VAL A 1 88 ? 1.867 -6.949 7.183 1.00 93.25 88 VAL A O 1
ATOM 694 N N . GLY A 1 89 ? 2.088 -6.395 5.018 1.00 91.69 89 GLY A N 1
ATOM 695 C CA . GLY A 1 89 ? 0.692 -6.019 4.816 1.00 91.69 89 GLY A CA 1
ATOM 696 C C . GLY A 1 89 ? -0.300 -7.142 5.088 1.00 91.69 89 GLY A C 1
ATOM 697 O O . GLY A 1 89 ? -1.291 -6.920 5.784 1.00 91.69 89 GLY A O 1
ATOM 698 N N . MET A 1 90 ? -0.021 -8.347 4.587 1.00 88.81 90 MET A N 1
ATOM 699 C CA . MET A 1 90 ? -0.845 -9.526 4.871 1.00 88.81 90 MET A CA 1
ATOM 700 C C . MET A 1 90 ? -0.814 -9.910 6.350 1.00 88.81 90 MET A C 1
ATOM 702 O O . MET A 1 90 ? -1.862 -10.179 6.933 1.00 88.81 90 MET A O 1
ATOM 706 N N . VAL A 1 91 ? 0.363 -9.896 6.981 1.00 93.50 91 VAL A N 1
ATOM 707 C CA . VAL A 1 91 ? 0.494 -10.199 8.415 1.00 93.50 91 VAL A CA 1
ATOM 708 C C . VAL A 1 91 ? -0.299 -9.197 9.254 1.00 93.50 91 VAL A C 1
ATOM 710 O O . VAL A 1 91 ? -1.040 -9.591 10.153 1.00 93.50 91 VAL A O 1
ATOM 713 N N . ALA A 1 92 ? -0.201 -7.906 8.939 1.00 91.50 92 ALA A N 1
ATOM 714 C CA . ALA A 1 92 ? -0.950 -6.864 9.630 1.00 91.50 92 ALA A CA 1
ATOM 715 C C . ALA A 1 92 ? -2.472 -7.036 9.468 1.00 91.50 92 ALA A C 1
ATOM 717 O O . ALA A 1 92 ? -3.222 -6.817 10.421 1.00 91.50 92 ALA A O 1
ATOM 718 N N . ASP A 1 93 ? -2.931 -7.462 8.291 1.00 90.75 93 ASP A N 1
ATOM 719 C CA . ASP A 1 93 ? -4.339 -7.780 8.043 1.00 90.75 93 ASP A CA 1
ATOM 720 C C . ASP A 1 93 ? -4.826 -8.964 8.863 1.00 90.75 93 ASP A C 1
ATOM 722 O O . ASP A 1 93 ? -5.870 -8.866 9.511 1.00 90.75 93 ASP A O 1
ATOM 726 N N . LEU A 1 94 ? -4.033 -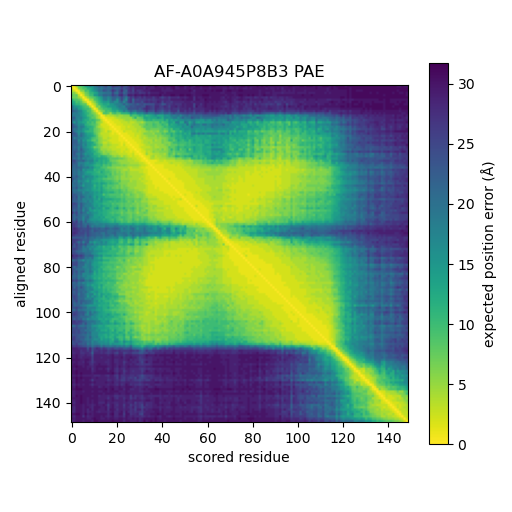10.030 8.933 1.00 90.81 94 LEU A N 1
ATOM 727 C CA . LEU A 1 94 ? -4.348 -11.185 9.763 1.00 90.81 94 LEU A CA 1
ATOM 728 C C . LEU A 1 94 ? -4.427 -10.809 11.248 1.00 90.81 94 LEU A C 1
ATOM 730 O O . LEU A 1 94 ? -5.357 -11.219 11.938 1.00 90.81 94 LEU A O 1
ATOM 734 N N . ILE A 1 95 ? -3.496 -9.985 11.736 1.00 91.94 95 ILE A N 1
ATOM 735 C CA . ILE A 1 95 ? -3.506 -9.493 13.121 1.00 91.94 95 ILE A CA 1
ATOM 736 C C . ILE A 1 95 ? -4.763 -8.658 13.396 1.00 91.94 95 ILE A C 1
ATOM 738 O O . ILE A 1 95 ? -5.387 -8.824 14.445 1.00 91.94 95 ILE A O 1
ATOM 742 N N . SER A 1 96 ? -5.156 -7.777 12.471 1.00 89.12 96 SER A N 1
ATOM 743 C CA . SER A 1 96 ? -6.346 -6.934 12.642 1.00 89.12 96 SER A CA 1
ATOM 744 C C . SER A 1 96 ? -7.631 -7.765 12.686 1.00 89.12 96 SER A C 1
ATOM 746 O O . SER A 1 96 ? -8.443 -7.587 13.596 1.00 89.12 96 SER A O 1
ATOM 748 N N . HIS A 1 97 ? -7.776 -8.741 11.784 1.00 88.00 97 HIS A N 1
ATOM 749 C CA . HIS A 1 97 ? -8.901 -9.680 11.809 1.00 88.00 97 HIS A CA 1
ATOM 750 C C . HIS A 1 97 ? -8.905 -10.534 13.082 1.00 88.00 97 HIS A C 1
ATOM 752 O O . HIS A 1 97 ? -9.958 -10.725 13.689 1.00 88.00 97 HIS A O 1
ATOM 758 N N . ASN A 1 98 ? -7.736 -10.993 13.536 1.00 92.12 98 ASN A N 1
ATOM 759 C CA . ASN A 1 98 ? -7.616 -11.729 14.793 1.00 92.12 98 ASN A CA 1
ATOM 760 C C . ASN A 1 98 ? -8.078 -10.878 15.989 1.00 92.12 98 ASN A C 1
ATOM 762 O O . ASN A 1 98 ? -8.844 -11.350 16.826 1.00 92.12 98 ASN A O 1
ATOM 766 N N . ARG A 1 99 ? -7.703 -9.591 16.039 1.00 92.25 99 ARG A N 1
ATOM 767 C CA . ARG A 1 99 ? -8.163 -8.679 17.099 1.00 92.25 99 ARG A CA 1
ATOM 768 C C . ARG A 1 99 ? -9.686 -8.526 17.103 1.00 92.25 99 ARG A C 1
ATOM 770 O O . ARG A 1 99 ? -10.297 -8.635 18.160 1.00 92.25 99 ARG A O 1
ATOM 777 N N . GLN A 1 100 ? -10.294 -8.350 15.929 1.00 90.69 100 GLN A N 1
ATOM 778 C CA . GLN A 1 100 ? -11.754 -8.261 15.793 1.00 90.69 100 GLN A CA 1
ATOM 779 C C . GLN A 1 100 ? -12.457 -9.546 16.259 1.00 90.69 100 GLN A C 1
ATOM 781 O O . GLN A 1 100 ? -13.482 -9.481 16.933 1.00 90.69 100 GLN A O 1
ATOM 786 N N . LEU A 1 101 ? -11.903 -10.720 15.938 1.00 92.69 101 LEU A N 1
ATOM 787 C CA . LEU A 1 101 ? -12.433 -12.015 16.385 1.00 92.69 101 LEU A CA 1
ATOM 788 C C . LEU A 1 101 ? -12.415 -12.151 17.912 1.00 92.69 101 LEU A C 1
ATOM 790 O O . LEU A 1 101 ? -13.396 -12.614 18.502 1.00 92.69 101 LEU A O 1
ATOM 794 N N . VAL A 1 102 ? -11.326 -11.724 18.555 1.00 95.38 102 VAL A N 1
ATOM 795 C CA . VAL A 1 102 ? -11.209 -11.732 20.019 1.00 95.38 102 VAL A CA 1
ATOM 796 C C . VAL A 1 102 ? -12.194 -10.753 20.656 1.00 95.38 102 VAL A C 1
ATOM 798 O O . VAL A 1 102 ? -12.892 -11.141 21.591 1.00 95.38 102 VAL A O 1
ATOM 801 N N . GLU A 1 103 ? -12.310 -9.531 20.129 1.00 94.94 103 GLU A N 1
ATOM 802 C CA . GLU A 1 103 ? -13.278 -8.528 20.602 1.00 94.94 103 GLU A CA 1
ATOM 803 C C . GLU A 1 103 ? -14.715 -9.082 20.540 1.00 94.94 103 GLU A C 1
ATOM 805 O O . GLU A 1 103 ? -15.415 -9.104 21.554 1.00 94.94 103 GLU A O 1
ATOM 810 N N . MET A 1 104 ? -15.120 -9.659 19.402 1.00 95.69 104 MET A N 1
ATOM 811 C CA . MET A 1 104 ? -16.443 -10.285 19.250 1.00 95.69 104 MET A CA 1
ATOM 812 C C . MET A 1 104 ? -16.668 -11.464 20.207 1.00 95.69 104 MET A C 1
ATOM 814 O O . MET A 1 104 ? -17.788 -11.693 20.669 1.00 95.69 104 MET A O 1
ATOM 818 N N . THR A 1 105 ? -15.628 -12.248 20.486 1.00 96.31 105 THR A N 1
ATOM 819 C CA . THR A 1 105 ? -15.722 -13.393 21.403 1.00 96.31 105 THR A CA 1
ATOM 820 C C . THR A 1 105 ? -15.896 -12.917 22.841 1.00 96.31 105 THR A C 1
ATOM 822 O O . THR A 1 105 ? -16.781 -13.406 23.544 1.00 96.31 105 THR A O 1
ATOM 825 N N . LEU A 1 106 ? -15.111 -11.923 23.261 1.00 96.25 106 LEU A N 1
ATOM 826 C CA . LEU A 1 106 ? -15.198 -11.333 24.594 1.00 96.25 106 LEU A CA 1
ATOM 827 C C . LEU A 1 106 ? -16.566 -10.677 24.830 1.00 96.25 106 LEU A C 1
ATOM 829 O O . LEU A 1 106 ? -17.164 -10.866 25.888 1.00 96.25 106 LEU A O 1
ATOM 833 N N . GLU A 1 107 ? -17.108 -9.976 23.830 1.00 96.88 107 GLU A N 1
ATOM 834 C CA . GLU A 1 107 ? -18.460 -9.409 23.899 1.00 96.88 107 GLU A CA 1
ATOM 835 C C . GLU A 1 107 ? -19.545 -10.480 24.067 1.00 96.88 107 GLU A C 1
ATOM 837 O O . GLU A 1 107 ? -20.487 -10.293 24.844 1.00 96.88 107 GLU A O 1
ATOM 842 N N . LYS A 1 108 ? -19.426 -11.615 23.364 1.00 95.38 108 LYS A N 1
ATOM 843 C CA . LYS A 1 108 ? -20.359 -12.742 23.515 1.00 95.38 108 LYS A CA 1
ATOM 844 C C . LYS A 1 108 ? -20.296 -13.333 24.919 1.00 95.38 108 LYS A C 1
ATOM 846 O O . LYS A 1 108 ? -21.346 -13.527 25.525 1.00 95.38 108 LYS A O 1
ATOM 851 N N . VAL A 1 109 ? -19.092 -13.569 25.445 1.00 95.69 109 VAL A N 1
ATOM 852 C CA . VAL A 1 109 ? -18.902 -14.058 26.821 1.00 95.69 109 VAL A CA 1
ATOM 853 C C . VAL A 1 109 ? -19.518 -13.080 27.819 1.00 95.69 109 VAL A C 1
ATOM 855 O O . VAL A 1 109 ? -20.313 -13.488 28.661 1.00 95.69 109 VAL A O 1
ATOM 858 N N . ARG A 1 110 ? -19.262 -11.777 27.666 1.00 94.62 110 ARG A N 1
ATOM 859 C CA . ARG A 1 110 ? -19.813 -10.760 28.565 1.00 94.62 110 ARG A CA 1
ATOM 860 C C . ARG A 1 110 ? -21.342 -10.697 28.534 1.00 94.62 110 ARG A C 1
ATOM 862 O O . ARG A 1 110 ? -21.963 -10.512 29.577 1.00 94.62 110 ARG A O 1
ATOM 869 N N . ARG A 1 111 ? -21.969 -10.855 27.363 1.00 94.50 111 ARG A N 1
ATOM 870 C CA . ARG A 1 111 ? -23.439 -10.953 27.275 1.00 94.50 111 ARG A CA 1
ATOM 871 C C . ARG A 1 111 ? -23.975 -12.182 27.994 1.00 94.50 111 ARG A C 1
ATOM 873 O O . ARG A 1 111 ? -25.016 -12.070 28.628 1.00 94.50 111 ARG A O 1
ATOM 880 N N . LEU A 1 112 ? -23.292 -13.322 27.892 1.00 94.00 112 LEU A N 1
ATOM 881 C CA . LEU A 1 112 ? -23.687 -14.538 28.602 1.00 94.00 112 LEU A CA 1
ATOM 882 C C . LEU A 1 112 ? -23.595 -14.337 30.120 1.00 94.00 112 LEU A C 1
ATOM 884 O O . LEU A 1 112 ? -24.557 -14.640 30.813 1.00 94.00 112 LEU A O 1
ATOM 888 N N . GLU A 1 113 ? -22.505 -13.747 30.622 1.00 90.56 113 GLU A N 1
ATOM 889 C CA . GLU A 1 113 ? -22.348 -13.414 32.050 1.00 90.56 113 GLU A CA 1
ATOM 890 C C . GLU A 1 113 ? -23.464 -12.505 32.579 1.00 90.56 113 GLU A C 1
ATOM 892 O O . GLU A 1 113 ? -23.936 -12.700 33.693 1.00 90.56 113 GLU A O 1
ATOM 897 N N . LEU A 1 114 ? -23.889 -11.513 31.791 1.00 91.44 114 LEU A N 1
ATOM 898 C CA . LEU A 1 114 ? -24.962 -10.587 32.173 1.00 91.44 114 LEU A CA 1
ATOM 899 C C . LEU A 1 114 ? -26.364 -11.200 32.049 1.00 91.44 114 LEU A C 1
ATOM 901 O O . LEU A 1 114 ? -27.286 -10.740 32.715 1.00 91.44 114 LEU A O 1
ATOM 905 N N . ALA A 1 115 ? -26.538 -12.189 31.169 1.00 89.94 115 ALA A N 1
ATOM 906 C CA . ALA A 1 115 ? -27.801 -12.898 30.984 1.00 89.94 115 ALA A CA 1
ATOM 907 C C . ALA A 1 115 ? -28.028 -13.988 32.043 1.00 89.94 115 ALA A C 1
ATOM 909 O O . ALA A 1 115 ? -29.167 -14.416 32.228 1.00 89.94 115 ALA A O 1
ATOM 910 N N . LEU A 1 116 ? -26.973 -14.429 32.737 1.00 82.88 116 LEU A N 1
ATOM 911 C CA . LEU A 1 116 ? -27.107 -15.277 33.914 1.00 82.88 116 LEU A CA 1
ATOM 912 C C . LEU A 1 116 ? -27.746 -14.447 35.044 1.00 82.88 116 LEU A C 1
ATOM 914 O O . LEU A 1 116 ? -27.188 -13.414 35.427 1.00 82.88 116 LEU A O 1
ATOM 918 N N . PRO A 1 117 ? -28.904 -14.860 35.597 1.00 66.19 117 PRO A N 1
ATOM 919 C CA . PRO A 1 117 ? -29.410 -14.288 36.837 1.00 66.19 117 PRO A CA 1
ATOM 920 C C . PRO A 1 117 ? -28.319 -14.408 37.900 1.00 66.19 117 PRO A C 1
ATOM 922 O O . PRO A 1 117 ? -27.572 -15.384 37.896 1.00 66.19 117 PRO A O 1
ATOM 925 N N . ALA A 1 118 ? -28.217 -13.432 38.803 1.00 64.44 118 ALA A N 1
ATOM 926 C CA . ALA A 1 118 ? -27.300 -13.469 39.938 1.00 64.44 118 ALA A CA 1
ATOM 927 C C . ALA A 1 118 ? -27.683 -14.597 40.922 1.00 64.44 118 ALA A C 1
ATOM 929 O O . ALA A 1 118 ? -28.096 -14.353 42.052 1.00 64.44 118 ALA A O 1
ATOM 930 N N . GLU A 1 119 ? -27.557 -15.852 40.505 1.00 57.06 119 GLU A N 1
ATOM 931 C CA . GLU A 1 119 ? -27.790 -17.055 41.296 1.00 57.06 119 GLU A CA 1
ATOM 932 C C . GLU A 1 119 ? -26.558 -17.341 42.167 1.00 57.06 119 GLU A C 1
ATOM 934 O O . GLU A 1 119 ? -25.963 -18.412 42.158 1.00 57.06 119 GLU A O 1
ATOM 939 N N . SER A 1 120 ? -26.105 -16.319 42.895 1.00 57.22 120 SER A N 1
ATOM 940 C CA . SER A 1 120 ? -24.982 -16.431 43.829 1.00 57.22 120 SER A CA 1
ATOM 941 C C . SER A 1 120 ? -25.092 -15.504 45.040 1.00 57.22 120 SER A C 1
ATOM 943 O O . SER A 1 120 ? -24.111 -15.322 45.759 1.00 57.22 120 SER A O 1
ATOM 945 N N . ALA A 1 121 ? -26.274 -14.950 45.317 1.00 60.53 121 ALA A N 1
ATOM 946 C CA . ALA A 1 121 ? -26.583 -14.409 46.637 1.00 60.53 121 ALA A CA 1
ATOM 947 C C . ALA A 1 121 ? -27.690 -15.221 47.336 1.00 60.53 121 ALA A C 1
ATOM 949 O O . ALA A 1 121 ? -28.812 -14.748 47.483 1.00 60.53 121 ALA A O 1
ATOM 950 N N . PRO A 1 122 ? -27.373 -16.435 47.821 1.00 55.09 122 PRO A N 1
ATOM 951 C CA . PRO A 1 122 ? -28.001 -16.923 49.048 1.00 55.09 122 PRO A CA 1
ATOM 952 C C . P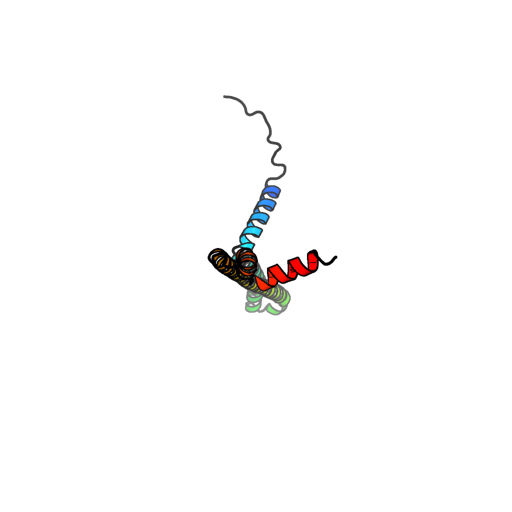RO A 1 122 ? -26.928 -17.153 50.120 1.00 55.09 122 PRO A C 1
ATOM 954 O O . PRO A 1 122 ? -26.483 -18.271 50.361 1.00 55.09 122 PRO A O 1
ATOM 957 N N . LYS A 1 123 ? -26.483 -16.080 50.781 1.00 57.31 123 LYS A N 1
ATOM 958 C CA . LYS A 1 123 ? -25.798 -16.200 52.084 1.00 57.31 123 LYS A CA 1
ATOM 959 C C . LYS A 1 123 ? -26.610 -15.641 53.249 1.00 57.31 123 LYS A C 1
ATOM 961 O O . LYS A 1 123 ? -26.297 -15.956 54.386 1.00 57.31 123 LYS A O 1
ATOM 966 N N . GLU A 1 124 ? -27.684 -14.906 52.975 1.00 59.19 124 GLU A N 1
ATOM 967 C CA . GLU A 1 124 ? -28.570 -14.348 54.006 1.00 59.19 124 GLU A CA 1
ATOM 968 C C . GLU A 1 124 ? -29.627 -15.361 54.493 1.00 59.19 124 GLU A C 1
ATOM 970 O O . GLU A 1 124 ? -30.089 -15.318 55.633 1.00 59.19 124 GLU A O 1
ATOM 975 N N . ASN A 1 125 ? -29.932 -16.360 53.660 1.00 60.28 125 ASN A N 1
ATOM 976 C CA . ASN A 1 125 ? -30.963 -17.362 53.936 1.00 60.28 125 ASN A CA 1
ATOM 977 C C . ASN A 1 125 ? -30.407 -18.573 54.701 1.00 60.28 125 ASN A C 1
ATOM 979 O O . ASN A 1 125 ? -31.154 -19.267 55.374 1.00 60.28 125 ASN A O 1
ATOM 983 N N . LEU A 1 126 ? -29.097 -18.837 54.605 1.00 64.31 126 LEU A N 1
ATOM 984 C CA . LEU A 1 126 ? -28.471 -19.991 55.255 1.00 64.31 126 LEU A CA 1
ATOM 985 C C . LEU A 1 126 ? -28.238 -19.730 56.749 1.00 64.31 126 LEU A C 1
ATOM 987 O O . LEU A 1 126 ? -28.457 -20.617 57.561 1.00 64.31 126 LEU A O 1
ATOM 991 N N . SER A 1 127 ? -27.851 -18.508 57.129 1.00 60.03 127 SER A N 1
ATOM 992 C CA . SER A 1 127 ? -27.713 -18.117 58.538 1.00 60.03 127 SER A CA 1
ATOM 993 C C . SER A 1 127 ? -29.063 -18.078 59.255 1.00 60.03 127 SER A C 1
ATOM 995 O O . SER A 1 127 ? -29.168 -18.590 60.362 1.00 60.03 127 SER A O 1
ATOM 997 N N . SER A 1 128 ? -30.106 -17.556 58.603 1.00 58.31 128 SER A N 1
ATOM 998 C CA . SER A 1 128 ? -31.465 -17.512 59.160 1.00 58.31 128 SER A CA 1
ATOM 999 C C . SER A 1 128 ? -32.146 -18.887 59.208 1.00 58.31 128 SER A C 1
ATOM 1001 O O . SER A 1 128 ? -32.885 -19.154 60.150 1.00 58.31 128 SER A O 1
ATOM 1003 N N . GLN A 1 129 ? -31.864 -19.790 58.259 1.00 62.28 129 GLN A N 1
ATOM 1004 C CA . GLN A 1 129 ? -32.340 -21.181 58.310 1.00 62.28 129 GLN A CA 1
ATOM 1005 C C . GLN A 1 129 ? -31.606 -22.008 59.375 1.00 62.28 129 GLN A C 1
ATOM 1007 O O . GLN A 1 129 ? -32.260 -22.713 60.134 1.00 62.28 129 GLN A O 1
ATOM 1012 N N . ILE A 1 130 ? -30.281 -21.868 59.513 1.00 64.19 130 ILE A N 1
ATOM 1013 C CA . ILE A 1 130 ? -29.506 -22.560 60.563 1.00 64.19 130 ILE A CA 1
ATOM 1014 C C . ILE A 1 130 ? -29.916 -22.087 61.968 1.00 64.19 130 ILE A C 1
ATOM 1016 O O . ILE A 1 130 ? -29.950 -22.886 62.902 1.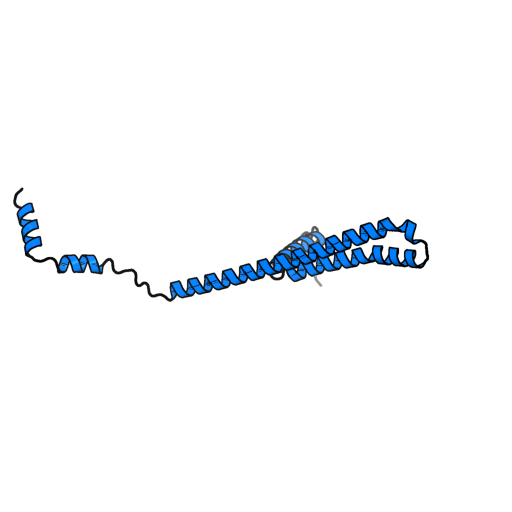00 64.19 130 ILE A O 1
ATOM 1020 N N . GLU A 1 131 ? -30.239 -20.802 62.131 1.00 64.81 131 GLU A N 1
ATOM 1021 C CA . GLU A 1 131 ? -30.673 -20.239 63.416 1.00 64.81 131 GLU A CA 1
ATOM 1022 C C . GLU A 1 131 ? -32.128 -20.612 63.762 1.00 64.81 131 GLU A C 1
ATOM 1024 O O . GLU A 1 131 ? -32.450 -20.765 64.938 1.00 64.81 131 GLU A O 1
ATOM 1029 N N . ALA A 1 132 ? -32.984 -20.847 62.758 1.00 67.00 132 ALA A N 1
ATOM 1030 C CA . ALA A 1 132 ? -34.363 -21.311 62.939 1.00 67.00 132 ALA A CA 1
ATOM 1031 C C . ALA A 1 132 ? -34.500 -22.839 63.110 1.00 67.00 132 ALA A C 1
ATOM 1033 O O . ALA A 1 132 ? -35.468 -23.299 63.713 1.00 67.00 132 ALA A O 1
ATOM 1034 N N . GLU A 1 133 ? -33.555 -23.630 62.594 1.00 66.69 133 GLU A N 1
ATOM 1035 C CA . GLU A 1 133 ? -33.580 -25.103 62.639 1.00 66.69 133 GLU A CA 1
ATOM 1036 C C . GLU A 1 133 ? -32.781 -25.685 63.823 1.00 66.69 133 GLU A C 1
ATOM 1038 O O . GLU A 1 133 ? -32.691 -26.901 64.003 1.00 66.69 133 GLU A O 1
ATOM 1043 N N . LEU A 1 134 ? -32.206 -24.826 64.673 1.00 68.81 134 LEU A N 1
ATOM 1044 C CA . LEU A 1 134 ? -31.484 -25.263 65.862 1.00 68.81 134 LEU A CA 1
ATOM 1045 C C . LEU A 1 134 ? -32.472 -25.888 66.872 1.00 68.81 134 LEU A C 1
ATOM 1047 O O . LEU A 1 134 ? -33.372 -25.196 67.350 1.00 68.81 134 LEU A O 1
ATOM 1051 N N . PRO A 1 135 ? -32.320 -27.170 67.259 1.00 70.06 135 PRO A N 1
ATOM 1052 C CA . PRO A 1 135 ? -33.220 -27.783 68.229 1.00 70.06 135 PRO A CA 1
ATOM 1053 C C . PRO A 1 135 ? -33.098 -27.069 69.582 1.00 70.06 135 PRO A C 1
ATOM 1055 O O . PRO A 1 135 ? -31.984 -26.785 70.031 1.00 70.06 135 PRO A O 1
ATOM 1058 N N . GLU A 1 136 ? -34.224 -26.825 70.265 1.00 67.56 136 GLU A N 1
ATOM 1059 C CA . GLU A 1 136 ? -34.287 -26.100 71.553 1.00 67.56 136 GLU A CA 1
ATOM 1060 C C . GLU A 1 136 ? -33.299 -26.625 72.612 1.00 67.56 136 GLU A C 1
ATOM 1062 O O . GLU A 1 136 ? -32.843 -25.886 73.487 1.00 67.56 136 GLU A O 1
ATOM 1067 N N . ALA A 1 137 ? -32.889 -27.891 72.500 1.00 64.12 137 ALA A N 1
ATOM 1068 C CA . ALA A 1 137 ? -31.842 -28.493 73.314 1.00 64.12 137 ALA A CA 1
ATOM 1069 C C . ALA A 1 137 ? -30.509 -27.715 73.262 1.00 64.12 137 ALA A C 1
ATOM 1071 O O . ALA A 1 137 ? -29.871 -27.551 74.304 1.00 64.12 137 ALA A O 1
ATOM 1072 N N . VAL A 1 138 ? -30.109 -27.188 72.099 1.00 66.88 138 VAL A N 1
ATOM 1073 C CA . VAL A 1 138 ? -28.848 -26.446 71.902 1.00 66.88 138 VAL A CA 1
ATOM 1074 C C . VAL A 1 138 ? -28.948 -25.024 72.464 1.00 66.88 138 VAL A C 1
ATOM 1076 O O . VAL A 1 138 ? -28.005 -24.546 73.099 1.00 66.88 138 VAL A O 1
ATOM 1079 N N . ILE A 1 139 ? -30.112 -24.380 72.328 1.00 64.50 139 ILE A N 1
ATOM 1080 C CA . ILE A 1 139 ? -30.395 -23.070 72.937 1.00 64.50 139 ILE A CA 1
ATOM 1081 C C . ILE A 1 139 ? -30.385 -23.195 74.471 1.00 64.50 139 ILE A C 1
ATOM 1083 O O . ILE A 1 139 ? -29.691 -22.437 75.152 1.00 64.50 139 ILE A O 1
ATOM 1087 N N . SER A 1 140 ? -31.017 -24.242 75.015 1.00 62.47 140 SER A N 1
ATOM 1088 C CA . SER A 1 140 ? -31.033 -24.519 76.461 1.00 62.47 140 SER A CA 1
ATOM 1089 C C . SER A 1 140 ? -29.659 -24.892 77.042 1.00 62.47 140 SER A C 1
ATOM 1091 O O . SER A 1 140 ? -29.415 -24.720 78.239 1.00 62.47 140 SER A O 1
ATOM 1093 N N . ALA A 1 141 ? -28.756 -25.443 76.222 1.00 63.81 141 ALA A N 1
ATOM 1094 C CA . ALA A 1 141 ? -27.390 -25.762 76.630 1.00 63.81 141 ALA A CA 1
ATOM 1095 C C . ALA A 1 141 ? -26.535 -24.489 76.709 1.00 63.81 141 ALA A C 1
ATOM 1097 O O . ALA A 1 141 ? -25.792 -24.307 77.674 1.00 63.81 141 ALA A O 1
ATOM 1098 N N . ARG A 1 142 ? -26.705 -23.573 75.745 1.00 70.38 142 ARG A N 1
ATOM 1099 C CA . ARG A 1 142 ? -26.000 -22.284 75.695 1.00 70.38 142 ARG A CA 1
ATOM 1100 C C . ARG A 1 142 ? -26.399 -21.357 76.847 1.00 70.38 142 ARG A C 1
ATOM 1102 O O . ARG A 1 142 ? -25.546 -20.668 77.407 1.00 70.38 142 ARG A O 1
ATOM 1109 N N . GLU A 1 143 ? -27.670 -21.373 77.245 1.00 67.94 143 GLU A N 1
ATOM 1110 C CA . GLU A 1 143 ? -28.149 -20.612 78.405 1.00 67.94 143 GLU A CA 1
ATOM 1111 C C . GLU A 1 143 ? -27.672 -21.199 79.738 1.00 67.94 143 GLU A C 1
ATOM 1113 O O . GLU A 1 143 ? -27.265 -20.444 80.623 1.00 67.94 143 GLU A O 1
ATOM 1118 N N . ARG A 1 144 ? -27.611 -22.532 79.864 1.00 64.81 144 ARG A N 1
ATOM 1119 C CA . ARG A 1 144 ? -27.052 -23.196 81.055 1.00 64.81 144 ARG A CA 1
ATOM 1120 C C . ARG A 1 144 ? -25.575 -22.881 81.270 1.00 64.81 144 ARG A C 1
ATOM 1122 O O . ARG A 1 144 ? -25.173 -22.662 82.406 1.00 64.81 144 ARG A O 1
ATOM 1129 N N . THR A 1 145 ? -24.784 -22.787 80.202 1.00 67.06 145 THR A N 1
ATOM 1130 C CA . THR A 1 145 ? -23.377 -22.366 80.306 1.00 67.06 145 THR A CA 1
ATOM 1131 C C . THR A 1 145 ? -23.205 -20.878 80.616 1.00 67.06 145 THR A C 1
ATOM 1133 O O . THR A 1 145 ? -22.192 -20.502 81.191 1.00 67.06 145 THR A O 1
ATOM 1136 N N . ARG A 1 146 ? -24.182 -20.027 80.267 1.00 71.25 146 ARG A N 1
ATOM 1137 C CA . ARG A 1 146 ? -24.130 -18.579 80.540 1.00 71.25 146 ARG A CA 1
ATOM 1138 C C . ARG A 1 146 ? -24.523 -18.226 81.978 1.00 71.25 146 ARG A C 1
ATOM 1140 O O . ARG A 1 146 ? -24.033 -17.234 82.491 1.00 71.25 146 ARG A O 1
ATOM 1147 N N . ASN A 1 147 ? -25.388 -19.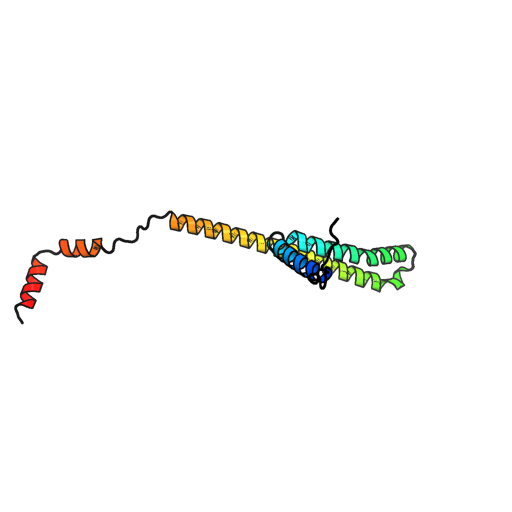020 82.609 1.00 62.44 147 ASN A N 1
ATOM 1148 C CA . ASN A 1 147 ? -25.852 -18.807 83.988 1.00 62.44 147 ASN A CA 1
ATOM 1149 C C . ASN A 1 147 ? -25.010 -19.542 85.052 1.00 62.44 147 ASN A C 1
ATOM 1151 O O . ASN A 1 147 ? -25.338 -19.477 86.234 1.00 62.44 147 ASN A O 1
ATOM 1155 N N . ALA A 1 148 ? -23.977 -20.285 84.638 1.00 60.28 148 ALA A N 1
ATOM 1156 C CA . ALA A 1 148 ? -23.092 -21.059 85.514 1.00 60.28 148 ALA A CA 1
ATOM 1157 C C . ALA A 1 148 ? -21.731 -20.377 85.783 1.00 60.28 148 ALA A C 1
ATOM 1159 O O . ALA A 1 148 ? -20.837 -21.014 86.340 1.00 60.28 148 ALA A O 1
ATOM 1160 N N . GLY A 1 149 ? -21.573 -19.113 85.378 1.00 51.25 149 GLY A N 1
ATOM 1161 C CA . GLY A 1 149 ? -20.449 -18.237 85.728 1.00 51.25 149 GLY A CA 1
ATOM 1162 C C . GLY A 1 149 ? -20.957 -16.981 86.416 1.00 51.25 149 GLY A C 1
ATOM 1163 O O . GLY A 1 149 ? -20.208 -16.458 87.266 1.00 51.25 149 GLY A O 1
#

Mean predicted aligned error: 15.15 Å

Nearest PDB structures (foldseek):
  9eom-assembly1_A-2  TM=4.670E-01  e=4.471E-01  Synechocystis sp. PCC 6803
  9eom-assembly1_A-4  TM=4.670E-01  e=4.471E-01  Synechocystis sp. PCC 6803
  9eom-assembly1_A-6  TM=4.670E-01  e=4.471E-01  Synechocystis sp. PCC 6803
  9eom-assembly1_A-8  TM=4.670E-01  e=4.471E-01  Synechocystis sp. PCC 6803
  9eom-assembly1_A-10  TM=4.670E-01  e=4.471E-01  Synechocystis sp. PCC 6803

pLDDT: mean 80.7, std 14.06, range [43.25, 96.88]

Secondary structure (DSSP, 8-state):
--------TT-S-HHHHHHHHHHHHHHHHHHH-HHHHHHHHHHHHHHHHHHHHHHHHHHHHTT-GGGGHHHHHHHHHHHHHHHHHHHHHHHHHHHHHHHHHHHHHHHHHHHHHHHS--TT--SHHHHHHHHHSS-HHHHHHHHHHHS--

Solvent-accessible surface area (backbone atoms only — not comparable to full-atom values): 8320 Å² total; per-residue (Å²): 137,86,81,92,86,75,86,78,85,81,64,94,46,66,69,64,53,49,52,58,51,50,54,52,51,49,53,55,45,40,67,77,42,24,35,64,52,27,42,53,52,15,48,54,38,30,57,59,14,44,51,38,37,53,52,32,52,54,36,41,75,73,73,55,33,85,84,35,55,67,37,38,52,54,13,50,52,33,35,50,54,11,52,51,34,37,51,52,10,51,53,45,33,52,52,46,53,51,52,53,52,50,52,55,48,52,52,52,52,53,52,51,63,69,68,47,73,84,87,78,77,76,67,74,58,55,57,56,47,55,66,69,66,54,57,68,70,59,57,57,48,56,51,54,64,64,76,73,115

Radius of gyration: 37.89 Å; Cα contacts (8 Å, |Δi|>4): 79; chains: 1; bounding box: 62×76×114 Å

Sequence (149 aa):
TNPKTRESRLFTSIPKFIERSVTTLLRMYAMYRPLRVFLLIGLAMSLIGFAPIGRFLFFYMTGEGAGHIQSLVIGGALLIMGLMTFLVGMVADLISHNRQLVEMTLEKVRRLELALPAESAPKENLSSQIEAELPEAVISARERTRNAG